Protein AF-A0A1A8D4M2-F1 (afdb_monomer_lite)

Organism: Nothobranchius kadleci (NCBI:txid1051664)

Secondary structure (DSSP, 8-state):
-BHHHHHHHHHHHHHHH-TT--S--EEEE-TTS-BSSB-TTSSSBPBHHHHHHHTT-TTPPPP-EEEEHHHHHHHT-

Sequence (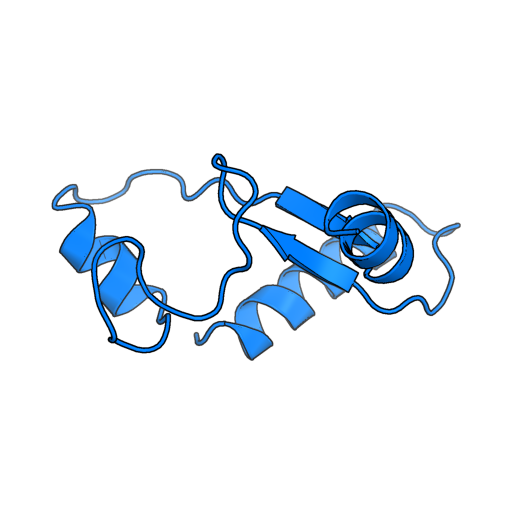77 aa):
IDAEHLQQAAVQKMKDFNKQLGSASYALLYPDGTKIVNIPGTETPFTLKGFKDALGKAYQRITVYICKLEDYLSYCK

Radius of gyration: 13.25 Å; chains: 1; bounding box: 35×18×37 Å

Structure (mmCIF, N/CA/C/O backbone):
data_AF-A0A1A8D4M2-F1
#
_entry.id   AF-A0A1A8D4M2-F1
#
loop_
_atom_site.group_PDB
_atom_site.id
_atom_site.type_symbol
_atom_site.label_atom_id
_atom_site.label_alt_id
_atom_site.label_comp_id
_atom_site.label_asym_id
_atom_site.label_entity_id
_atom_site.label_seq_id
_atom_site.pdbx_PDB_ins_code
_atom_site.Cartn_x
_atom_site.Cartn_y
_atom_site.Cartn_z
_atom_site.occupancy
_atom_site.B_iso_or_equiv
_atom_site.auth_seq_id
_atom_site.auth_comp_id
_atom_site.auth_asym_id
_atom_site.auth_atom_id
_atom_site.pdbx_PDB_model_num
ATOM 1 N N . ILE A 1 1 ? 2.605 8.824 8.967 1.00 80.44 1 ILE A N 1
ATOM 2 C CA . ILE A 1 1 ? 3.093 8.100 7.773 1.00 80.44 1 ILE A CA 1
ATOM 3 C C . ILE A 1 1 ? 1.878 7.661 6.999 1.00 80.44 1 ILE A C 1
ATOM 5 O O . ILE A 1 1 ? 1.113 6.816 7.470 1.00 80.44 1 ILE A O 1
ATOM 9 N N . ASP A 1 2 ? 1.731 8.294 5.854 1.00 87.06 2 ASP A N 1
ATOM 10 C CA . ASP A 1 2 ? 0.643 8.116 4.903 1.00 87.06 2 ASP A CA 1
ATOM 11 C C . ASP A 1 2 ? 1.100 7.156 3.798 1.00 87.06 2 ASP A C 1
ATOM 13 O O . ASP A 1 2 ? 2.264 6.735 3.780 1.00 87.06 2 ASP A O 1
ATOM 17 N N . ALA A 1 3 ? 0.200 6.793 2.884 1.00 83.69 3 ALA A N 1
ATOM 18 C CA . ALA A 1 3 ? 0.499 5.835 1.815 1.00 83.69 3 ALA A CA 1
ATOM 19 C C . ALA A 1 3 ? 1.720 6.242 0.978 1.00 83.69 3 ALA A C 1
ATOM 21 O O . ALA A 1 3 ? 2.589 5.416 0.705 1.00 83.69 3 ALA A O 1
ATOM 22 N N . GLU A 1 4 ? 1.817 7.526 0.633 1.00 86.12 4 GLU A N 1
ATOM 23 C CA . GLU A 1 4 ? 2.899 8.057 -0.196 1.00 86.12 4 GLU A CA 1
ATOM 24 C C . GLU A 1 4 ? 4.261 7.967 0.505 1.00 86.12 4 GLU A C 1
ATOM 26 O O . GLU A 1 4 ? 5.222 7.438 -0.054 1.00 86.12 4 GLU A O 1
ATOM 31 N N . HIS A 1 5 ? 4.331 8.379 1.774 1.00 87.94 5 HIS A N 1
ATOM 32 C CA . HIS A 1 5 ? 5.541 8.257 2.588 1.00 87.94 5 HIS A CA 1
ATOM 33 C C . HIS A 1 5 ? 5.968 6.792 2.768 1.00 87.94 5 HIS A C 1
ATOM 35 O O . HIS A 1 5 ? 7.158 6.474 2.732 1.00 87.94 5 HIS A O 1
ATOM 41 N N . LEU A 1 6 ? 5.005 5.879 2.943 1.00 86.75 6 LEU A N 1
ATOM 42 C CA . LEU A 1 6 ? 5.287 4.446 3.027 1.00 86.75 6 LEU A CA 1
ATOM 43 C C . LEU A 1 6 ? 5.847 3.912 1.700 1.00 86.75 6 LEU A C 1
ATOM 45 O O . LEU A 1 6 ? 6.802 3.135 1.706 1.00 86.75 6 LEU A O 1
ATOM 49 N N . GLN A 1 7 ? 5.285 4.350 0.573 1.00 86.12 7 GLN A N 1
ATOM 50 C CA . GLN A 1 7 ? 5.746 3.986 -0.765 1.00 86.12 7 GLN A CA 1
ATOM 51 C C . GLN A 1 7 ? 7.166 4.478 -1.014 1.00 86.12 7 GLN A C 1
ATOM 53 O O . GLN A 1 7 ? 8.009 3.693 -1.438 1.00 86.12 7 GLN A O 1
ATOM 58 N N . GLN A 1 8 ? 7.463 5.735 -0.691 1.00 87.12 8 GLN A N 1
ATOM 59 C CA . GLN A 1 8 ? 8.810 6.289 -0.809 1.00 87.12 8 GLN A CA 1
ATOM 60 C C . GLN A 1 8 ? 9.819 5.499 0.031 1.00 87.12 8 GLN A C 1
ATOM 62 O O . GLN A 1 8 ? 10.869 5.116 -0.482 1.00 87.12 8 GLN A O 1
ATOM 67 N N . ALA A 1 9 ? 9.486 5.173 1.285 1.00 88.38 9 ALA A N 1
ATOM 68 C CA . ALA A 1 9 ? 10.351 4.373 2.151 1.00 88.38 9 ALA A CA 1
ATOM 69 C C . ALA A 1 9 ? 10.580 2.951 1.605 1.00 88.38 9 ALA A C 1
ATOM 71 O O . ALA A 1 9 ? 11.702 2.441 1.645 1.00 88.38 9 ALA A O 1
ATOM 72 N N . ALA A 1 10 ? 9.537 2.314 1.064 1.00 87.06 10 ALA A N 1
ATOM 73 C CA . ALA A 1 10 ? 9.638 0.998 0.441 1.00 87.06 10 ALA A CA 1
ATOM 74 C C . ALA A 1 10 ? 10.513 1.031 -0.822 1.00 87.06 10 ALA A C 1
ATOM 76 O O . ALA A 1 10 ? 11.398 0.190 -0.975 1.00 87.06 10 ALA A O 1
ATOM 77 N N . VAL A 1 11 ? 10.314 2.029 -1.688 1.00 85.81 11 VAL A N 1
ATOM 78 C CA . VAL A 1 11 ? 11.120 2.243 -2.899 1.00 85.81 11 VAL A CA 1
ATOM 79 C C . VAL A 1 11 ? 12.575 2.499 -2.535 1.00 85.81 11 VAL A C 1
ATOM 81 O O . VAL A 1 11 ? 13.460 1.900 -3.139 1.00 85.81 11 VAL A O 1
ATOM 84 N N . GLN A 1 12 ? 12.832 3.341 -1.534 1.00 87.06 12 GLN A N 1
ATOM 85 C CA . GLN A 1 12 ? 14.183 3.635 -1.074 1.00 87.06 12 GLN A CA 1
ATOM 86 C C . GLN A 1 12 ? 14.872 2.367 -0.566 1.00 87.06 12 GLN A C 1
ATOM 88 O O . GLN A 1 12 ? 15.931 2.009 -1.067 1.00 87.06 12 GLN A O 1
ATOM 93 N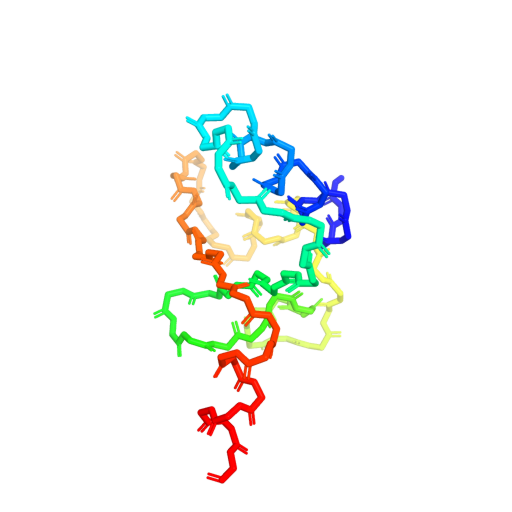 N . LYS A 1 13 ? 14.221 1.608 0.326 1.00 87.31 13 LYS A N 1
ATOM 94 C CA . LYS A 1 13 ? 14.746 0.326 0.818 1.00 87.31 13 LYS A CA 1
ATOM 95 C C . LYS A 1 13 ? 15.028 -0.655 -0.320 1.00 87.31 13 LYS A C 1
ATOM 97 O O . LYS A 1 13 ? 16.026 -1.371 -0.293 1.00 87.31 13 LYS A O 1
ATOM 102 N N . MET A 1 14 ? 14.145 -0.703 -1.315 1.00 84.31 14 MET A N 1
ATOM 103 C CA . MET A 1 14 ? 14.305 -1.587 -2.460 1.00 84.31 14 MET A CA 1
ATOM 104 C C . MET A 1 14 ? 15.472 -1.160 -3.358 1.00 84.31 14 MET A C 1
ATOM 106 O O . MET A 1 14 ? 16.186 -2.040 -3.827 1.00 84.31 14 MET A O 1
ATOM 110 N N . LYS A 1 15 ? 15.692 0.147 -3.561 1.00 83.06 15 LYS A N 1
ATOM 111 C CA . LYS A 1 15 ? 16.842 0.708 -4.294 1.00 83.06 15 LYS A CA 1
ATOM 112 C C . LYS A 1 15 ? 18.162 0.472 -3.559 1.00 83.06 15 LYS A C 1
ATOM 114 O O . LYS A 1 15 ? 19.137 0.066 -4.183 1.00 83.06 15 LYS A O 1
ATOM 119 N N . ASP A 1 16 ? 18.175 0.676 -2.243 1.00 84.56 16 ASP A N 1
ATOM 120 C CA . ASP A 1 16 ? 19.331 0.397 -1.386 1.00 84.56 16 ASP A CA 1
ATOM 121 C C . ASP A 1 16 ? 19.732 -1.084 -1.444 1.00 84.56 16 ASP A C 1
ATOM 123 O O . ASP A 1 16 ? 20.915 -1.411 -1.550 1.00 84.56 16 ASP A O 1
ATOM 127 N N . PHE A 1 17 ? 18.746 -1.990 -1.425 1.00 82.38 17 PHE A N 1
ATOM 128 C CA . PHE A 1 17 ? 18.994 -3.431 -1.490 1.00 82.38 17 PHE A CA 1
ATOM 129 C C . PHE A 1 17 ? 19.303 -3.925 -2.912 1.00 82.38 17 PHE A C 1
ATOM 131 O O . PHE A 1 17 ? 20.184 -4.760 -3.104 1.00 82.38 17 PHE A O 1
ATOM 138 N N . ASN A 1 18 ? 18.607 -3.402 -3.924 1.00 77.75 18 ASN A N 1
ATOM 139 C CA . ASN A 1 18 ? 18.747 -3.812 -5.317 1.00 77.75 18 ASN A CA 1
ATOM 140 C C . ASN A 1 18 ? 19.341 -2.680 -6.158 1.00 77.75 18 ASN A C 1
ATOM 142 O O . ASN A 1 18 ? 18.629 -1.937 -6.833 1.00 77.75 18 ASN A O 1
ATOM 146 N N . LYS A 1 19 ? 20.674 -2.615 -6.196 1.00 67.00 19 LYS A N 1
ATOM 147 C CA . LYS A 1 19 ? 21.436 -1.617 -6.973 1.00 67.00 19 LYS A CA 1
ATOM 148 C C . LYS A 1 19 ? 21.205 -1.657 -8.494 1.00 67.00 19 LYS A C 1
ATOM 150 O O . LYS A 1 19 ? 21.683 -0.775 -9.196 1.00 67.00 19 LYS A O 1
ATOM 155 N N . GLN A 1 20 ? 20.504 -2.671 -9.007 1.00 64.94 20 GLN A N 1
ATOM 156 C CA . GLN A 1 20 ? 20.209 -2.843 -10.437 1.00 64.94 20 GLN A CA 1
ATOM 157 C C . GLN A 1 20 ? 18.800 -2.379 -10.839 1.00 64.94 20 GLN A C 1
ATOM 159 O O . GLN A 1 20 ? 18.461 -2.383 -12.021 1.00 64.94 20 GLN A O 1
ATOM 164 N N . LEU A 1 21 ? 17.958 -1.988 -9.880 1.00 63.31 21 LEU A N 1
ATOM 165 C CA . LEU A 1 21 ? 16.609 -1.518 -10.173 1.00 63.31 21 LEU A CA 1
ATOM 166 C C . LEU A 1 21 ? 16.659 -0.029 -10.529 1.00 63.31 21 LEU A C 1
ATOM 168 O O . LEU A 1 21 ? 16.857 0.830 -9.672 1.00 63.31 21 LEU A O 1
ATOM 172 N N . GLY A 1 22 ? 16.513 0.258 -11.824 1.00 63.47 22 GLY A N 1
ATOM 173 C CA . GLY A 1 22 ? 16.469 1.615 -12.364 1.00 63.47 22 GLY A CA 1
ATOM 174 C C . GLY A 1 22 ? 15.329 2.471 -11.797 1.00 63.47 22 GLY A C 1
ATOM 175 O O . GLY A 1 22 ? 14.527 2.046 -10.956 1.00 63.47 22 GLY A O 1
ATOM 176 N N . SER A 1 23 ? 15.250 3.715 -12.275 1.00 64.31 23 SER A N 1
ATOM 177 C CA . SER A 1 23 ? 14.197 4.660 -11.889 1.00 64.31 23 SER A CA 1
ATOM 178 C C . SER A 1 23 ? 12.863 4.275 -12.541 1.00 64.31 23 SER A C 1
ATOM 180 O O . SER A 1 23 ? 12.465 4.845 -13.550 1.00 64.31 23 SER A O 1
ATOM 182 N N . ALA A 1 24 ? 12.201 3.258 -11.991 1.00 71.06 24 ALA A N 1
ATOM 183 C CA . ALA A 1 24 ? 10.857 2.845 -12.381 1.00 71.06 24 ALA A CA 1
ATOM 184 C C . ALA A 1 24 ? 9.812 3.420 -11.413 1.00 71.06 24 ALA A C 1
ATOM 186 O O . ALA A 1 24 ? 10.106 3.718 -10.251 1.00 71.06 24 ALA A O 1
ATOM 187 N N . SER A 1 25 ? 8.576 3.572 -11.887 1.00 82.69 25 SER A N 1
ATOM 188 C CA . SER A 1 25 ? 7.431 3.832 -11.015 1.00 82.69 25 SER A CA 1
ATOM 189 C C . SER A 1 25 ? 7.052 2.539 -10.299 1.00 82.69 25 SER A C 1
ATOM 191 O O . SER A 1 25 ? 6.931 1.492 -10.930 1.00 82.69 25 SER A O 1
ATOM 193 N N . TYR A 1 26 ? 6.836 2.609 -8.989 1.00 84.75 26 TYR A N 1
ATOM 194 C CA . TYR A 1 26 ? 6.475 1.453 -8.167 1.00 84.75 26 TYR A CA 1
ATOM 195 C C . TYR A 1 26 ? 5.081 1.626 -7.580 1.00 84.75 26 TYR A C 1
ATOM 197 O O . TYR A 1 26 ? 4.670 2.751 -7.310 1.00 84.75 26 TYR A O 1
ATOM 205 N N . ALA A 1 27 ? 4.378 0.525 -7.341 1.00 86.31 27 ALA A N 1
ATOM 206 C CA . ALA A 1 27 ? 3.111 0.492 -6.625 1.00 86.31 27 ALA A CA 1
ATOM 207 C C . ALA A 1 27 ? 3.246 -0.366 -5.362 1.00 86.31 27 ALA A C 1
ATOM 209 O O . ALA A 1 27 ? 3.879 -1.424 -5.382 1.00 86.31 27 ALA A O 1
ATOM 210 N N . LEU A 1 28 ? 2.647 0.104 -4.265 1.00 88.56 28 LEU A N 1
ATOM 211 C CA . LEU A 1 28 ? 2.486 -0.669 -3.039 1.00 88.56 28 LEU A CA 1
ATOM 212 C C . LEU A 1 28 ? 1.133 -1.373 -3.035 1.00 88.56 28 LEU A C 1
ATOM 214 O O . LEU A 1 28 ? 0.107 -0.744 -3.305 1.00 88.56 28 LEU A O 1
ATOM 218 N N . LEU A 1 29 ? 1.149 -2.650 -2.669 1.00 88.94 29 LEU A N 1
ATOM 219 C CA . LEU A 1 29 ? -0.011 -3.526 -2.639 1.00 88.94 29 LEU A CA 1
ATOM 220 C C . LEU A 1 29 ? -0.202 -4.151 -1.255 1.00 88.94 29 LEU A C 1
ATOM 222 O O . LEU A 1 29 ? 0.765 -4.469 -0.550 1.00 88.94 29 LEU A O 1
ATOM 226 N N . TYR A 1 30 ? -1.462 -4.369 -0.896 1.00 87.44 30 TYR A N 1
ATOM 227 C CA . TYR A 1 30 ? -1.856 -5.265 0.181 1.00 87.44 30 TYR A CA 1
ATOM 228 C C . TYR A 1 30 ? -1.614 -6.733 -0.205 1.00 87.44 30 TYR A C 1
ATOM 230 O O . TYR A 1 30 ? -1.428 -7.038 -1.386 1.00 87.44 30 TYR A O 1
ATOM 238 N N . PRO A 1 31 ? -1.633 -7.663 0.767 1.00 85.25 31 PRO A N 1
ATOM 239 C CA . PRO A 1 31 ? -1.560 -9.099 0.489 1.00 85.25 31 PRO A CA 1
ATOM 240 C C . PRO A 1 31 ? -2.636 -9.606 -0.479 1.00 85.25 31 PRO A C 1
ATOM 242 O O . PRO A 1 31 ? -2.377 -10.542 -1.226 1.00 85.25 31 PRO A O 1
ATOM 245 N N . ASP A 1 32 ? -3.794 -8.945 -0.521 1.00 83.56 32 ASP A N 1
ATOM 246 C CA . ASP A 1 32 ? -4.895 -9.255 -1.442 1.00 83.56 32 ASP A CA 1
ATOM 247 C C . ASP A 1 32 ? -4.671 -8.720 -2.873 1.00 83.56 32 ASP A C 1
ATOM 249 O O . ASP A 1 32 ? -5.549 -8.822 -3.725 1.00 83.56 32 ASP A O 1
ATOM 253 N N . GLY A 1 33 ? -3.516 -8.104 -3.151 1.00 81.00 33 GLY A N 1
ATOM 254 C CA . GLY A 1 33 ? -3.158 -7.566 -4.469 1.00 81.00 33 GLY A CA 1
ATOM 255 C C . GLY A 1 33 ? -3.757 -6.192 -4.786 1.00 81.00 33 GLY A C 1
ATOM 256 O O . GLY A 1 33 ? -3.480 -5.630 -5.844 1.00 81.00 33 GLY A O 1
ATOM 257 N N . THR A 1 34 ? -4.538 -5.612 -3.875 1.00 84.75 34 THR A N 1
ATOM 258 C CA . THR A 1 34 ? -5.110 -4.267 -4.021 1.00 84.75 34 THR A CA 1
ATOM 259 C C . THR A 1 34 ? -4.093 -3.179 -3.685 1.00 84.75 34 THR A C 1
ATOM 261 O O . THR A 1 34 ? -3.244 -3.341 -2.808 1.00 84.75 34 THR A O 1
ATOM 264 N N . LYS A 1 35 ? -4.167 -2.034 -4.373 1.00 87.00 35 LYS A N 1
ATOM 265 C CA . LYS A 1 35 ? -3.261 -0.905 -4.127 1.00 87.00 35 LYS A CA 1
ATOM 266 C C . LYS A 1 35 ? -3.510 -0.266 -2.758 1.00 87.00 35 LYS A C 1
ATOM 268 O O . LYS A 1 35 ? -4.652 -0.040 -2.364 1.00 87.00 35 LYS A O 1
ATOM 273 N N . ILE A 1 36 ? -2.428 0.102 -2.073 1.00 86.88 36 ILE A N 1
ATOM 274 C CA . ILE A 1 36 ? -2.486 0.846 -0.809 1.00 86.88 36 ILE A CA 1
ATOM 275 C C . ILE A 1 36 ? -2.873 2.296 -1.097 1.00 86.88 36 ILE A C 1
ATOM 277 O O . ILE A 1 36 ? -2.024 3.136 -1.391 1.00 86.88 36 ILE A O 1
ATOM 281 N N . VAL A 1 37 ? -4.174 2.568 -1.041 1.00 85.06 37 VAL A N 1
ATOM 282 C CA . VAL A 1 37 ? -4.749 3.917 -1.155 1.00 85.06 37 VAL A CA 1
ATOM 283 C C . VAL A 1 37 ? -5.561 4.221 0.101 1.00 85.06 37 VAL A C 1
ATOM 285 O O . VAL A 1 37 ? -5.268 5.178 0.817 1.00 85.06 37 VAL A O 1
ATOM 288 N N . ASN A 1 38 ? -6.498 3.330 0.423 1.00 87.62 38 ASN A N 1
ATOM 289 C CA . ASN A 1 38 ? -7.387 3.429 1.575 1.00 87.62 38 ASN A CA 1
ATOM 290 C C . ASN A 1 38 ? -7.193 2.225 2.497 1.00 87.62 38 ASN A C 1
ATOM 292 O O . ASN A 1 38 ? -6.660 1.195 2.081 1.00 87.62 38 ASN A O 1
ATOM 296 N N . ILE A 1 39 ? -7.632 2.350 3.748 1.00 84.88 39 ILE A N 1
ATOM 297 C CA . ILE A 1 39 ? -7.694 1.210 4.664 1.00 84.88 39 ILE A CA 1
ATOM 298 C C . ILE A 1 39 ? -8.679 0.177 4.077 1.00 84.88 39 ILE A C 1
ATOM 300 O O . ILE A 1 39 ? -9.787 0.551 3.693 1.00 84.88 39 ILE A O 1
ATOM 304 N N . PRO A 1 40 ? -8.312 -1.115 3.986 1.00 82.75 40 PRO A N 1
ATOM 305 C CA . PRO A 1 40 ? -9.190 -2.141 3.436 1.00 82.75 40 PRO A CA 1
ATOM 306 C C . PRO A 1 40 ? -10.522 -2.186 4.184 1.00 82.75 40 PRO A C 1
ATOM 308 O O . PRO A 1 40 ? -10.548 -2.228 5.413 1.00 82.75 40 PRO A O 1
ATOM 311 N N . GLY A 1 41 ? -11.623 -2.181 3.436 1.00 81.12 41 GLY A N 1
ATOM 312 C CA . GLY A 1 41 ? -12.970 -2.176 4.006 1.00 81.12 41 GLY A CA 1
ATOM 313 C C . GLY A 1 41 ? -13.478 -0.802 4.453 1.00 81.12 41 GLY A C 1
ATOM 314 O O . GLY A 1 41 ? -14.585 -0.732 4.978 1.00 81.12 41 GLY A O 1
ATOM 315 N N . THR A 1 42 ? -12.728 0.287 4.237 1.00 83.69 42 THR A N 1
ATOM 316 C CA . THR A 1 42 ? -13.205 1.652 4.503 1.00 83.69 42 THR A CA 1
ATOM 317 C C . THR A 1 42 ? -12.857 2.627 3.374 1.00 83.69 42 THR A C 1
ATOM 319 O O . THR A 1 42 ? -11.984 2.389 2.541 1.00 83.69 42 THR A O 1
ATOM 322 N N . GLU A 1 43 ? -13.533 3.776 3.357 1.00 85.12 43 GLU A N 1
ATOM 323 C CA . GLU A 1 43 ? -13.193 4.911 2.484 1.00 85.12 43 GLU A CA 1
ATOM 324 C C . GLU A 1 43 ? -12.126 5.827 3.110 1.00 85.12 43 GLU A C 1
ATOM 326 O O . GLU A 1 43 ? -11.804 6.890 2.583 1.00 85.12 43 GLU A O 1
ATOM 331 N N . THR A 1 44 ? -11.566 5.433 4.257 1.00 85.75 44 THR A N 1
ATOM 332 C CA . THR A 1 44 ? -10.583 6.242 4.975 1.00 85.75 44 THR A CA 1
ATOM 333 C C . THR A 1 44 ? -9.224 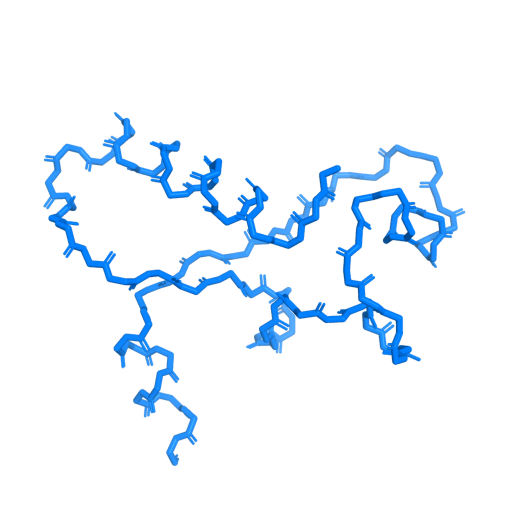6.156 4.280 1.00 85.75 44 THR A C 1
ATOM 335 O O . THR A 1 44 ? -8.732 5.044 4.051 1.00 85.75 44 THR A O 1
ATOM 338 N N . PRO A 1 45 ? -8.565 7.296 4.001 1.00 87.06 45 PRO A N 1
ATOM 339 C CA . PRO A 1 45 ? -7.216 7.308 3.454 1.00 87.06 45 PRO A CA 1
ATOM 340 C C . PRO A 1 45 ? -6.259 6.488 4.315 1.00 87.06 45 PRO A C 1
ATOM 342 O O . PRO A 1 45 ? -6.321 6.513 5.551 1.00 87.06 45 PRO A O 1
ATOM 345 N N . PHE A 1 46 ? -5.346 5.765 3.672 1.00 86.62 46 PHE A N 1
ATOM 346 C CA . PHE A 1 46 ? -4.401 4.943 4.404 1.00 86.62 46 PHE A CA 1
ATOM 347 C C . PHE A 1 46 ? -3.456 5.800 5.250 1.00 86.62 46 PHE A C 1
ATOM 349 O O . PHE A 1 46 ? -2.688 6.626 4.752 1.00 86.62 46 PHE A O 1
ATOM 356 N N . THR A 1 47 ? -3.445 5.505 6.545 1.00 87.88 47 THR A N 1
ATOM 357 C CA . THR A 1 47 ? -2.429 5.971 7.484 1.00 87.88 47 THR A CA 1
ATOM 358 C C . THR A 1 47 ? -1.933 4.780 8.286 1.00 87.88 47 THR A C 1
ATOM 360 O O . THR A 1 47 ? -2.719 3.915 8.669 1.00 87.88 47 THR A O 1
ATOM 363 N N . LEU A 1 48 ? -0.636 4.731 8.610 1.00 82.88 48 LEU A N 1
ATOM 364 C CA . LEU A 1 48 ? -0.108 3.647 9.451 1.00 82.88 48 LEU A CA 1
ATOM 365 C C . LEU A 1 48 ? -0.839 3.545 10.794 1.00 82.88 48 LEU A C 1
ATOM 367 O O . LEU A 1 48 ? -0.992 2.446 11.316 1.00 82.88 48 LEU A O 1
ATOM 371 N N . LYS A 1 49 ? -1.268 4.677 11.365 1.00 83.38 49 LYS A N 1
ATOM 372 C CA . LYS A 1 49 ? -2.017 4.696 12.625 1.00 83.38 49 LYS A CA 1
ATOM 373 C C . LYS A 1 49 ? -3.416 4.110 12.434 1.00 83.38 49 LYS A C 1
ATOM 375 O O . LYS A 1 49 ? -3.758 3.188 13.159 1.00 83.3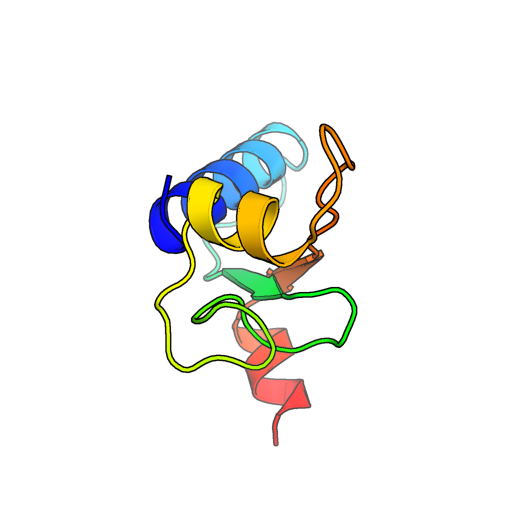8 49 LYS A O 1
ATOM 380 N N . GLY A 1 50 ? -4.173 4.590 11.445 1.00 84.50 50 GLY A N 1
ATOM 381 C CA . GLY A 1 50 ? -5.525 4.097 11.174 1.00 84.50 50 GLY A CA 1
ATOM 382 C C . GLY A 1 50 ? -5.542 2.631 10.751 1.00 84.50 50 GLY A C 1
ATOM 383 O O . GLY A 1 50 ? -6.384 1.875 11.208 1.00 84.50 50 GLY A O 1
ATOM 384 N N . PHE A 1 51 ? -4.563 2.193 9.958 1.00 83.75 51 PHE A N 1
ATOM 385 C CA . PHE A 1 51 ? -4.443 0.786 9.583 1.00 83.75 51 PHE A CA 1
ATOM 386 C C . PHE A 1 51 ? -4.112 -0.107 10.787 1.00 83.75 51 PHE A C 1
ATOM 388 O O . PHE A 1 51 ? -4.673 -1.188 10.922 1.00 83.75 51 PHE A O 1
ATOM 395 N N . LYS A 1 52 ? -3.243 0.347 11.703 1.00 82.31 52 LYS A N 1
ATOM 396 C CA . LYS A 1 52 ? -2.972 -0.372 12.961 1.00 82.31 52 LYS A CA 1
ATOM 397 C C . LYS A 1 52 ? -4.201 -0.449 13.866 1.00 82.31 52 LYS A C 1
ATOM 399 O O . LYS A 1 52 ? -4.409 -1.483 14.491 1.00 82.31 52 LYS A O 1
ATOM 404 N N . ASP A 1 53 ? -4.978 0.627 13.930 1.00 83.75 53 ASP A N 1
ATOM 405 C CA . ASP A 1 53 ? -6.208 0.707 14.720 1.00 83.75 53 ASP A CA 1
ATOM 406 C C . ASP A 1 53 ? -7.288 -0.233 14.159 1.00 83.75 53 ASP A C 1
ATOM 408 O O . ASP A 1 53 ? -7.818 -1.072 14.883 1.00 83.75 53 ASP A O 1
ATOM 412 N N . ALA A 1 54 ? -7.496 -0.205 12.837 1.00 80.88 54 ALA A N 1
ATOM 413 C CA . ALA A 1 54 ? -8.435 -1.072 12.125 1.00 80.88 54 ALA A CA 1
ATOM 414 C C . ALA A 1 54 ? -8.087 -2.567 12.231 1.00 80.88 54 ALA A C 1
ATOM 416 O O . ALA A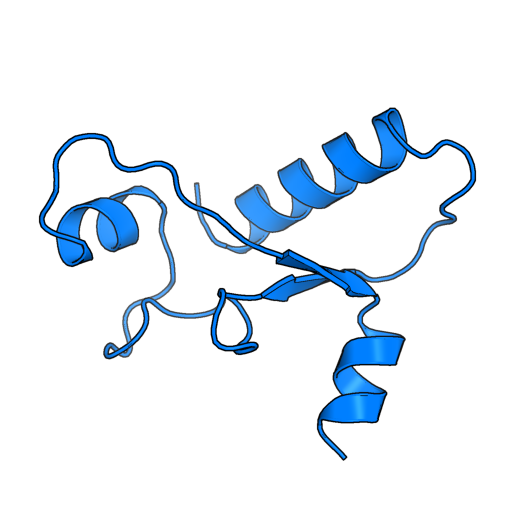 1 54 ? -8.978 -3.412 12.270 1.00 80.88 54 ALA A O 1
ATOM 417 N N . LEU A 1 55 ? -6.797 -2.913 12.314 1.00 77.25 55 LEU A N 1
ATOM 418 C CA . LEU A 1 55 ? -6.358 -4.293 12.543 1.00 77.25 55 LEU A CA 1
ATOM 419 C C . LEU A 1 55 ? -6.663 -4.796 13.965 1.00 77.25 55 LEU A C 1
ATOM 421 O O . LEU A 1 55 ? -6.538 -5.995 14.216 1.00 77.25 55 LEU A O 1
ATOM 425 N N . GLY A 1 56 ? -7.019 -3.911 14.905 1.00 71.38 56 GLY A N 1
ATOM 426 C CA . GLY A 1 56 ? -7.451 -4.256 16.264 1.00 71.38 56 GLY A CA 1
ATOM 427 C C . GLY A 1 56 ? -6.406 -4.979 17.122 1.00 71.38 56 GLY A C 1
ATOM 428 O O . GLY A 1 56 ? -6.704 -5.405 18.236 1.00 71.38 56 GLY A O 1
ATOM 429 N N . LYS A 1 57 ? -5.175 -5.153 16.624 1.00 68.81 57 LYS A N 1
ATOM 430 C CA . LYS A 1 57 ? -4.108 -5.895 17.300 1.00 68.81 57 LYS A CA 1
ATOM 431 C C . LYS A 1 57 ? -2.907 -4.998 17.538 1.00 68.81 57 LYS A C 1
ATOM 433 O O . LYS A 1 57 ? -2.264 -4.515 16.605 1.00 68.81 57 LYS A O 1
ATOM 438 N N . ALA A 1 58 ? -2.564 -4.835 18.812 1.00 55.53 58 ALA A N 1
ATOM 439 C CA . ALA A 1 58 ? -1.332 -4.187 19.220 1.00 55.53 58 ALA A CA 1
ATOM 440 C C . ALA A 1 58 ? -0.138 -4.953 18.616 1.00 55.53 58 ALA A C 1
ATOM 442 O O . ALA A 1 58 ? 0.062 -6.129 18.903 1.00 55.53 58 ALA A O 1
ATOM 443 N N . TYR A 1 59 ? 0.651 -4.285 17.770 1.00 56.41 59 TYR A N 1
ATOM 444 C CA . TYR A 1 59 ? 1.958 -4.760 17.287 1.00 56.41 59 TYR A CA 1
ATOM 445 C C . TYR A 1 59 ? 1.997 -5.929 16.281 1.00 56.41 59 TYR A C 1
ATOM 447 O O . TYR A 1 59 ? 2.959 -6.697 16.270 1.00 56.41 59 TYR A O 1
ATOM 455 N N . GLN A 1 60 ? 1.049 -6.041 15.345 1.00 67.25 60 GLN A N 1
ATOM 456 C CA . GLN A 1 60 ? 1.265 -6.948 14.206 1.00 67.25 60 GLN A CA 1
ATOM 457 C C . GLN A 1 60 ? 2.179 -6.354 13.126 1.00 67.25 60 GLN A C 1
ATOM 459 O O . GLN A 1 60 ? 2.116 -5.168 12.789 1.00 67.25 60 GLN A O 1
ATOM 464 N N . ARG A 1 61 ? 3.048 -7.211 12.574 1.00 77.69 61 ARG A N 1
ATOM 465 C CA . ARG A 1 61 ? 3.893 -6.893 11.421 1.00 77.69 61 ARG A CA 1
ATOM 466 C C . ARG A 1 61 ? 3.001 -6.615 10.212 1.00 77.69 61 ARG A C 1
ATOM 468 O O . ARG A 1 61 ? 2.316 -7.511 9.729 1.00 77.69 61 ARG A O 1
ATOM 475 N N . ILE A 1 62 ? 3.070 -5.397 9.687 1.00 80.50 62 ILE A N 1
ATOM 476 C CA . ILE A 1 62 ? 2.404 -5.035 8.436 1.00 80.50 62 ILE A CA 1
ATOM 477 C C . ILE A 1 62 ? 3.243 -5.593 7.285 1.00 80.50 62 ILE A C 1
ATOM 479 O O . ILE A 1 62 ? 4.405 -5.218 7.123 1.00 80.50 62 ILE A O 1
ATOM 483 N N . THR A 1 63 ? 2.667 -6.513 6.513 1.00 83.50 63 THR A N 1
ATOM 484 C CA . THR A 1 63 ? 3.296 -7.045 5.298 1.00 83.50 63 THR A CA 1
ATOM 485 C C . THR A 1 63 ? 2.635 -6.388 4.096 1.00 83.50 63 THR A C 1
ATOM 487 O O . THR A 1 63 ? 1.419 -6.452 3.947 1.00 83.50 63 THR A O 1
ATOM 490 N N . VAL A 1 64 ? 3.446 -5.737 3.270 1.00 86.50 64 VAL A N 1
ATOM 491 C CA . VAL A 1 64 ? 3.028 -5.087 2.026 1.00 86.50 64 VAL A CA 1
ATOM 492 C C . VAL A 1 64 ? 3.961 -5.534 0.917 1.00 86.50 64 VAL A C 1
ATOM 494 O O . VAL A 1 64 ? 5.131 -5.836 1.171 1.00 86.50 64 VAL A O 1
ATOM 497 N N . TYR A 1 65 ? 3.442 -5.568 -0.300 1.00 87.12 65 TYR A N 1
ATOM 498 C CA . TYR A 1 65 ? 4.195 -5.949 -1.484 1.00 87.12 65 TYR A CA 1
ATOM 499 C C . TYR A 1 65 ? 4.500 -4.712 -2.318 1.00 87.12 65 TYR A C 1
ATOM 501 O O . TYR A 1 65 ? 3.710 -3.773 -2.370 1.00 87.12 65 TYR A O 1
ATOM 509 N N . ILE A 1 66 ? 5.664 -4.706 -2.960 1.00 87.44 66 ILE A N 1
ATOM 510 C CA . ILE A 1 66 ? 6.069 -3.667 -3.902 1.00 87.44 66 ILE A CA 1
ATOM 511 C C . ILE A 1 66 ? 6.269 -4.313 -5.269 1.00 87.44 66 ILE A C 1
ATOM 513 O O . ILE A 1 66 ? 6.914 -5.353 -5.380 1.00 87.44 66 ILE A O 1
ATOM 517 N N . CYS A 1 67 ? 5.699 -3.705 -6.301 1.00 86.94 67 CYS A N 1
ATOM 518 C CA . CYS A 1 67 ? 5.860 -4.128 -7.689 1.00 86.94 67 CYS A CA 1
ATOM 519 C C . CYS A 1 67 ? 6.085 -2.904 -8.576 1.00 86.94 67 CYS A C 1
ATOM 521 O O . CYS A 1 67 ? 5.869 -1.765 -8.144 1.00 86.94 67 CYS A O 1
ATOM 523 N N . LYS A 1 68 ? 6.534 -3.114 -9.816 1.00 86.31 68 LYS A N 1
ATOM 524 C CA . LYS A 1 68 ? 6.571 -2.021 -10.785 1.00 86.31 68 LYS A CA 1
ATOM 525 C C . LYS A 1 68 ? 5.144 -1.663 -11.184 1.00 86.31 68 LYS A C 1
ATOM 527 O O . LYS A 1 68 ? 4.284 -2.526 -11.335 1.00 86.31 68 LYS A O 1
ATOM 532 N N . LEU A 1 69 ? 4.901 -0.373 -11.368 1.00 85.31 69 LEU A N 1
ATOM 533 C CA . LEU A 1 69 ? 3.594 0.140 -11.758 1.00 85.31 69 LEU A CA 1
ATOM 534 C C . LEU A 1 69 ? 3.163 -0.412 -13.125 1.00 85.31 69 LEU A C 1
ATOM 536 O O . LEU A 1 69 ? 1.993 -0.694 -13.328 1.00 85.31 69 LEU A O 1
ATOM 540 N N . GLU A 1 70 ? 4.116 -0.599 -14.033 1.00 84.25 70 GLU A N 1
ATOM 541 C CA . GLU A 1 70 ? 3.934 -1.205 -15.359 1.00 84.25 70 GLU A CA 1
ATOM 542 C C . GLU A 1 70 ? 3.431 -2.658 -15.281 1.00 84.25 70 GLU A C 1
ATOM 544 O O . GLU A 1 70 ? 2.465 -3.003 -15.965 1.00 84.25 70 GLU A O 1
ATOM 549 N N . ASP A 1 71 ? 3.998 -3.481 -14.393 1.00 83.81 71 ASP A N 1
ATOM 550 C CA . ASP A 1 71 ? 3.513 -4.845 -14.139 1.00 83.81 71 ASP A CA 1
ATOM 551 C C . ASP A 1 71 ? 2.100 -4.830 -13.537 1.00 83.81 71 ASP A C 1
ATOM 553 O O . ASP A 1 71 ? 1.219 -5.573 -13.969 1.00 83.81 71 ASP A O 1
ATOM 557 N N . TYR A 1 72 ? 1.846 -3.931 -12.582 1.00 84.81 72 TYR A N 1
ATOM 558 C CA . TYR A 1 72 ? 0.527 -3.790 -11.962 1.00 84.81 72 TYR A CA 1
ATOM 559 C C . TYR A 1 72 ? -0.557 -3.375 -12.967 1.00 84.81 72 TYR A C 1
ATOM 561 O O . TYR A 1 72 ? -1.642 -3.954 -12.995 1.00 84.81 72 TYR A O 1
ATOM 569 N N . LEU A 1 73 ? -0.265 -2.386 -13.816 1.00 82.19 73 LEU A N 1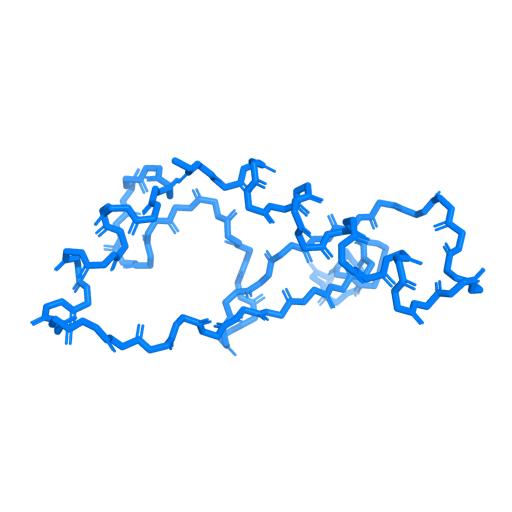
ATOM 570 C CA . LEU A 1 73 ? -1.182 -1.929 -14.862 1.00 82.19 73 LEU A CA 1
ATOM 571 C C . LEU A 1 73 ? -1.416 -2.999 -15.932 1.00 82.19 73 LEU A C 1
ATOM 573 O O . LEU A 1 73 ? -2.489 -3.033 -16.526 1.00 82.19 73 LEU A O 1
ATOM 577 N N . SER A 1 74 ? -0.434 -3.869 -16.169 1.00 82.81 74 SER A N 1
ATOM 578 C CA . SER A 1 74 ? -0.576 -5.000 -17.088 1.00 82.81 74 SER A CA 1
ATOM 579 C C . SER A 1 74 ? -1.463 -6.108 -16.514 1.00 82.81 74 SER A C 1
ATOM 581 O O . SER A 1 74 ? -2.172 -6.757 -17.273 1.00 82.81 74 SER A O 1
ATOM 583 N N . TYR A 1 75 ? -1.454 -6.304 -15.191 1.00 72.56 75 TYR A N 1
ATOM 584 C CA . TYR A 1 75 ? -2.313 -7.272 -14.498 1.00 72.56 75 TYR A CA 1
ATOM 585 C C . TYR A 1 75 ? -3.768 -6.802 -14.352 1.00 72.56 75 TYR A C 1
ATOM 587 O O . TYR A 1 75 ? -4.684 -7.614 -14.356 1.00 72.56 75 TYR A O 1
ATOM 595 N N . CYS A 1 76 ? -3.998 -5.493 -14.223 1.00 63.03 76 CYS A N 1
ATOM 596 C CA . CYS A 1 76 ? -5.335 -4.915 -14.040 1.00 63.03 76 CYS A CA 1
ATOM 597 C C . CYS A 1 76 ? -6.086 -4.663 -15.370 1.00 63.03 76 CYS A C 1
ATOM 599 O O . CYS A 1 76 ? -7.043 -3.890 -15.395 1.00 63.03 76 CYS A O 1
ATOM 601 N N . LYS A 1 77 ? -5.626 -5.269 -16.473 1.00 52.28 77 LYS A N 1
ATOM 602 C CA . LYS A 1 77 ? -6.254 -5.193 -17.799 1.00 52.28 77 LYS A CA 1
ATOM 603 C C . LYS A 1 77 ? -7.250 -6.315 -18.045 1.00 52.28 77 LYS A C 1
ATOM 605 O O . LYS A 1 77 ? -6.996 -7.444 -17.576 1.00 52.28 77 LYS A O 1
#

Foldseek 3Di:
DFLVVVLVVVVVVCCVVDVPDDPFAKFKAAPVRHTQQAQPPDPHGDDPVVNCVVVVDDDDDGDIDMDGPVVSVVVVD

pLDDT: mean 81.0, std 8.57, range [52.28, 88.94]